Protein AF-A0A401NIG3-F1 (afdb_monomer_lite)

Organism: Scyliorhinus torazame (NCBI:txid75743)

pLDDT: mean 73.4, std 13.68, range [26.78, 95.12]

Radius of gyration: 19.67 Å; chains: 1; bounding box: 42×31×62 Å

Secondary structure (DSSP, 8-state):
----THHHHTTTT---HHIIIIIHHHHHHHHHHH--S-------TTS-HHHHTHHHHHHHHHHTSTTTTTS-HHHHHHTT-------PPPTTSPPPHHHHHHHHHHHHHHHHHGGGTTT-EEEEEEE-SSSSEEEEEETTEEEEEESS--TTS----SS----TT-----

Structure (mmCIF, N/CA/C/O backbone):
data_AF-A0A401NIG3-F1
#
_entry.id   AF-A0A401NIG3-F1
#
loop_
_atom_site.group_PDB
_atom_site.id
_atom_site.type_symbol
_atom_site.label_atom_id
_atom_site.label_alt_id
_atom_site.label_comp_id
_atom_site.label_asym_id
_atom_site.label_entity_id
_atom_site.label_seq_id
_atom_site.pdbx_PDB_ins_code
_atom_site.Cartn_x
_atom_site.Cartn_y
_atom_site.Cartn_z
_atom_site.occupancy
_atom_site.B_iso_or_equiv
_atom_site.auth_seq_id
_atom_site.auth_comp_id
_atom_site.auth_asym_id
_atom_site.auth_atom_id
_atom_site.pdbx_PDB_model_num
ATOM 1 N N . MET A 1 1 ? 8.446 5.564 24.504 1.00 32.47 1 MET A N 1
ATOM 2 C CA . MET A 1 1 ? 7.522 6.385 25.314 1.00 32.47 1 MET A CA 1
ATOM 3 C C . MET A 1 1 ? 7.067 5.531 26.488 1.00 32.47 1 MET A C 1
ATOM 5 O O . MET A 1 1 ? 6.556 4.451 26.242 1.00 32.47 1 MET A O 1
ATOM 9 N N . ILE A 1 2 ? 7.350 5.931 27.732 1.00 26.78 2 ILE A N 1
ATOM 10 C CA . ILE A 1 2 ? 6.929 5.188 28.933 1.00 26.78 2 ILE A CA 1
ATOM 11 C C . ILE A 1 2 ? 5.776 5.978 29.549 1.00 26.78 2 ILE A C 1
ATOM 13 O O . ILE A 1 2 ? 6.002 7.018 30.163 1.00 26.78 2 ILE A O 1
ATOM 17 N N . ILE A 1 3 ? 4.546 5.520 29.321 1.00 42.50 3 ILE A N 1
ATOM 18 C CA . ILE A 1 3 ? 3.340 6.093 29.929 1.00 42.50 3 ILE A CA 1
ATOM 19 C C . ILE A 1 3 ? 3.065 5.317 31.227 1.00 42.50 3 ILE A C 1
ATOM 21 O O . ILE A 1 3 ? 3.075 4.085 31.195 1.00 42.50 3 ILE A O 1
ATOM 25 N N . PRO A 1 4 ? 2.824 5.978 32.375 1.00 37.38 4 PRO A N 1
ATOM 26 C CA . PRO A 1 4 ? 2.465 5.284 33.608 1.00 37.38 4 PRO A CA 1
ATOM 27 C C . PRO A 1 4 ? 1.121 4.557 33.439 1.00 37.38 4 PRO A C 1
ATOM 29 O O . PRO A 1 4 ? 0.097 5.201 33.210 1.00 37.38 4 PRO A O 1
ATOM 32 N N . LEU A 1 5 ? 1.109 3.227 33.598 1.00 46.59 5 LEU A N 1
ATOM 33 C CA . LEU A 1 5 ? -0.101 2.387 33.497 1.00 46.59 5 LEU A CA 1
ATOM 34 C C . LEU A 1 5 ? -1.235 2.801 34.464 1.00 46.59 5 LEU A C 1
ATOM 36 O O . LEU A 1 5 ? -2.392 2.441 34.277 1.00 46.59 5 LEU A O 1
ATOM 40 N N . THR A 1 6 ? -0.935 3.573 35.507 1.00 48.28 6 THR A N 1
ATOM 41 C CA . THR A 1 6 ? -1.832 3.809 36.648 1.00 48.28 6 THR A CA 1
ATOM 42 C C . THR A 1 6 ? -2.964 4.815 36.402 1.00 48.28 6 THR A C 1
ATOM 44 O O . THR A 1 6 ? -3.983 4.770 37.096 1.00 48.28 6 THR A O 1
ATOM 47 N N . ILE A 1 7 ? -2.837 5.717 35.425 1.00 53.12 7 ILE A N 1
ATOM 48 C CA . ILE A 1 7 ? -3.793 6.832 35.240 1.00 53.12 7 ILE A CA 1
ATOM 49 C C . ILE A 1 7 ? -5.111 6.372 34.582 1.00 53.12 7 ILE A C 1
ATOM 51 O O . ILE A 1 7 ? -6.156 7.004 34.741 1.00 53.12 7 ILE A O 1
ATOM 55 N N . TRP A 1 8 ? -5.086 5.240 33.886 1.00 52.16 8 TRP A N 1
ATOM 56 C CA . TRP A 1 8 ? -6.181 4.786 33.026 1.00 52.16 8 TRP A CA 1
ATOM 57 C C . TRP A 1 8 ? -6.963 3.621 33.613 1.00 52.16 8 TRP A C 1
ATOM 59 O O . TRP A 1 8 ? -8.195 3.640 33.612 1.00 52.16 8 TRP A O 1
ATOM 69 N N . LEU A 1 9 ? -6.239 2.661 34.201 1.00 53.03 9 LEU A N 1
ATOM 70 C CA . LEU A 1 9 ? -6.809 1.511 34.905 1.00 53.03 9 LEU A CA 1
ATOM 71 C C . LEU A 1 9 ? -7.714 1.949 36.067 1.00 53.03 9 LEU A C 1
ATOM 73 O O . LEU A 1 9 ? -8.744 1.334 36.319 1.00 53.03 9 LEU A O 1
ATOM 77 N N . SER A 1 10 ? -7.387 3.065 36.727 1.00 53.69 10 SER A N 1
ATOM 78 C CA . SER A 1 10 ? -8.187 3.618 37.831 1.00 53.69 10 SER A CA 1
ATOM 79 C C . SER A 1 10 ? -9.541 4.195 37.397 1.00 53.69 10 SER A C 1
ATOM 81 O O . SER A 1 10 ? -10.456 4.289 38.212 1.00 53.69 10 SER A O 1
ATOM 83 N N . ASN A 1 11 ? -9.698 4.554 36.119 1.00 62.19 11 ASN A N 1
ATOM 84 C CA . ASN A 1 11 ? -10.923 5.145 35.578 1.00 62.19 11 ASN A CA 1
ATOM 85 C C . ASN A 1 11 ? -11.817 4.144 34.830 1.00 62.19 11 ASN A C 1
ATOM 87 O O . ASN A 1 11 ? -12.887 4.542 34.362 1.00 62.19 11 ASN A O 1
ATOM 91 N N . HIS A 1 12 ? -11.411 2.873 34.704 1.00 62.19 12 HIS A N 1
ATOM 92 C CA . HIS A 1 12 ? -12.155 1.817 33.997 1.00 62.19 12 HIS A CA 1
ATOM 93 C C . HIS A 1 12 ? -12.686 2.253 32.618 1.00 62.19 12 HIS A C 1
ATOM 95 O O . HIS A 1 12 ? -13.828 1.958 32.268 1.00 62.19 12 HIS A O 1
ATOM 101 N N . PHE A 1 13 ? -11.904 3.043 31.875 1.00 64.38 13 PHE A N 1
ATOM 102 C CA . PHE A 1 13 ? -12.269 3.552 30.544 1.00 64.38 13 PHE A CA 1
ATOM 103 C C . PHE A 1 13 ? -13.572 4.379 30.487 1.00 64.38 13 PHE A C 1
ATOM 105 O O . PHE A 1 13 ? -14.180 4.539 29.432 1.00 64.38 13 PHE A O 1
ATOM 112 N N . LYS A 1 14 ? -14.005 4.965 31.613 1.00 65.75 14 LYS A N 1
ATOM 113 C CA . LYS A 1 14 ? -15.251 5.753 31.694 1.00 65.75 14 LYS A CA 1
ATOM 114 C C . LYS A 1 14 ? -15.124 7.185 31.173 1.00 65.75 14 LYS A C 1
ATOM 116 O O . LYS A 1 14 ? -16.138 7.838 30.944 1.00 65.75 14 LYS A O 1
ATOM 121 N N . THR A 1 15 ? -13.902 7.697 31.009 1.00 72.44 15 THR A N 1
ATOM 122 C CA . THR A 1 15 ? -13.653 9.055 30.501 1.00 72.44 15 THR A CA 1
ATOM 123 C C . THR A 1 15 ? -12.564 9.058 29.433 1.00 72.44 15 THR A C 1
ATOM 125 O O . THR A 1 15 ? -11.533 8.405 29.585 1.00 72.44 15 THR A O 1
ATOM 128 N N . GLN A 1 16 ? -12.772 9.831 28.366 1.00 71.12 16 GLN A N 1
ATOM 129 C CA . GLN A 1 16 ? -11.816 9.986 27.260 1.00 71.12 16 GLN A CA 1
ATOM 130 C C . GLN A 1 16 ? -10.827 11.140 27.470 1.00 71.12 16 GLN A C 1
ATOM 132 O O . GLN A 1 16 ? -10.070 11.472 26.563 1.00 71.12 16 GLN A O 1
ATOM 137 N N . LYS A 1 17 ? -10.816 11.765 28.657 1.00 74.50 17 LYS A N 1
ATOM 138 C CA . LYS A 1 17 ? -10.034 12.980 28.924 1.00 74.50 17 LYS A CA 1
ATOM 139 C C . LYS A 1 17 ? -8.566 12.812 28.546 1.00 74.50 17 LYS A C 1
ATOM 141 O O . LYS A 1 17 ? -8.016 13.647 27.847 1.00 74.50 17 LYS A O 1
ATOM 146 N N . PHE A 1 18 ? -7.949 11.707 28.948 1.00 69.06 18 PHE A N 1
ATOM 147 C CA . PHE A 1 18 ? -6.558 11.463 28.595 1.00 69.06 18 PHE A CA 1
ATOM 148 C C . PHE A 1 18 ? -6.407 11.180 27.094 1.00 69.06 18 PHE A C 1
ATOM 150 O O . PHE A 1 18 ? -5.520 11.763 26.476 1.00 69.06 18 PHE A O 1
ATOM 157 N N . VAL A 1 19 ? -7.272 10.364 26.479 1.00 70.00 19 VAL A N 1
ATOM 158 C CA . VAL A 1 19 ? -7.212 10.096 25.027 1.00 70.00 19 VAL A CA 1
ATOM 159 C C . VAL A 1 19 ? -7.189 11.404 24.230 1.00 70.00 19 VAL A C 1
ATOM 161 O O . VAL A 1 19 ? -6.339 11.582 23.361 1.00 70.00 19 VAL A O 1
ATOM 164 N N . VAL A 1 20 ? -8.068 12.345 24.583 1.00 76.81 20 VAL A N 1
ATOM 165 C CA . VAL A 1 20 ? -8.200 13.646 23.915 1.00 76.81 20 VAL A CA 1
ATOM 166 C C . VAL A 1 20 ? -7.065 14.609 24.272 1.00 76.81 20 VAL A C 1
ATOM 168 O O . VAL A 1 20 ? -6.564 15.305 23.396 1.00 76.81 20 VAL A O 1
ATOM 171 N N . GLU A 1 21 ? -6.647 14.676 25.536 1.00 77.19 21 GLU A N 1
ATOM 172 C CA . GLU A 1 21 ? -5.690 15.693 26.002 1.00 77.19 21 GLU A CA 1
ATOM 173 C C . GLU A 1 21 ? -4.218 15.274 25.879 1.00 77.19 21 GLU A C 1
ATOM 175 O O . GLU A 1 21 ? -3.332 16.123 25.991 1.00 77.19 21 GLU A O 1
ATOM 180 N N . LYS A 1 22 ? -3.935 13.981 25.694 1.00 73.88 22 LYS A N 1
ATOM 181 C CA . LYS A 1 22 ? -2.572 13.431 25.700 1.00 73.88 22 LYS A CA 1
ATOM 182 C C . LYS A 1 22 ? -2.317 12.508 24.520 1.00 73.88 22 LYS A C 1
ATOM 184 O O . LYS A 1 22 ? -1.534 12.860 23.647 1.00 73.88 22 LYS A O 1
ATOM 189 N N . THR A 1 23 ? -3.006 11.369 24.457 1.00 70.44 23 THR A N 1
ATOM 190 C CA . THR A 1 23 ? -2.675 10.295 23.508 1.00 70.44 23 THR A CA 1
ATOM 191 C C . THR A 1 23 ? -2.810 10.740 22.062 1.00 70.44 23 THR A C 1
ATOM 193 O O . THR A 1 23 ? -1.855 10.617 21.303 1.00 70.44 23 THR A O 1
ATOM 196 N N . LEU A 1 24 ? -3.963 11.298 21.680 1.00 74.44 24 LEU A N 1
ATOM 197 C CA . LEU A 1 24 ? -4.190 11.762 20.315 1.00 74.44 24 LEU A CA 1
ATOM 198 C C . LEU A 1 24 ? -3.232 12.900 19.933 1.00 74.44 24 LEU A C 1
ATOM 200 O O . LEU A 1 24 ? -2.539 12.736 18.932 1.00 74.44 24 LEU A O 1
ATOM 204 N N . PRO A 1 25 ? -3.114 14.013 20.691 1.00 79.19 25 PRO A N 1
ATOM 205 C CA . PRO A 1 25 ? -2.155 15.070 20.368 1.00 79.19 25 PRO A CA 1
ATOM 206 C C . PRO A 1 25 ? -0.717 14.570 20.197 1.00 79.19 25 PRO A C 1
ATOM 208 O O . PRO A 1 25 ? -0.033 14.990 19.267 1.00 79.19 25 PRO A O 1
ATOM 211 N N . GLU A 1 26 ? -0.268 13.652 21.056 1.00 70.75 26 GLU A N 1
ATOM 212 C CA . GLU A 1 26 ? 1.067 13.055 20.967 1.00 70.75 26 GLU A CA 1
ATOM 213 C C . GLU A 1 26 ? 1.211 12.161 19.731 1.00 70.75 26 GLU A C 1
ATOM 215 O O . GLU A 1 26 ? 2.231 12.231 19.054 1.00 70.75 26 GLU A O 1
ATOM 220 N N . LEU A 1 27 ? 0.187 11.377 19.381 1.00 66.50 27 LEU A N 1
ATOM 221 C CA . LEU A 1 27 ? 0.140 10.587 18.146 1.00 66.50 27 LEU A CA 1
ATOM 222 C C . LEU A 1 27 ? 0.195 11.482 16.898 1.00 66.50 27 LEU A C 1
ATOM 224 O O . LEU A 1 27 ? 0.990 11.218 15.996 1.00 66.50 27 LEU A O 1
ATOM 228 N N . TYR A 1 28 ? -0.586 12.565 16.854 1.00 73.94 28 TYR A N 1
ATOM 229 C CA . TYR A 1 28 ? -0.544 13.544 15.763 1.00 73.94 28 TYR A CA 1
ATOM 230 C C . TYR A 1 28 ? 0.831 14.226 15.660 1.00 73.94 28 TYR A C 1
ATOM 232 O O . TYR A 1 28 ? 1.367 14.337 14.553 1.00 73.94 28 TYR A O 1
ATOM 240 N N . ASP A 1 29 ? 1.437 14.648 16.779 1.00 72.88 29 ASP A N 1
ATOM 241 C CA . ASP A 1 29 ? 2.789 15.239 16.793 1.00 72.88 29 ASP A CA 1
ATOM 242 C C . ASP A 1 29 ? 3.841 14.217 16.351 1.00 72.88 29 ASP A C 1
ATOM 244 O O . ASP A 1 29 ? 4.719 14.544 15.554 1.00 72.88 29 ASP A O 1
ATOM 248 N N . LEU A 1 30 ? 3.724 12.960 16.787 1.00 64.44 30 LEU A N 1
ATOM 249 C CA . LEU A 1 30 ? 4.661 11.896 16.438 1.00 64.44 30 LEU A CA 1
ATOM 250 C C . LEU A 1 30 ? 4.622 11.597 14.938 1.00 64.44 30 LEU A C 1
ATOM 252 O O . LEU A 1 30 ? 5.672 11.560 14.293 1.00 64.44 30 LEU A O 1
ATOM 256 N N . VAL A 1 31 ? 3.422 11.473 14.365 1.00 67.69 31 VAL A N 1
ATOM 257 C CA . VAL A 1 31 ? 3.237 11.310 12.917 1.00 67.69 31 VAL A CA 1
ATOM 258 C C . VAL A 1 31 ? 3.802 12.498 12.150 1.00 67.69 31 VAL A C 1
ATOM 260 O O . VAL A 1 31 ? 4.535 12.324 11.178 1.00 67.69 31 VAL A O 1
ATOM 263 N N . THR A 1 32 ? 3.490 13.712 12.598 1.00 68.75 32 THR A N 1
ATOM 264 C CA . THR A 1 32 ? 3.868 14.938 11.888 1.00 68.75 32 THR A CA 1
ATOM 265 C C . THR A 1 32 ? 5.375 15.181 11.934 1.00 68.75 32 THR A C 1
ATOM 267 O O . THR A 1 32 ? 5.976 15.551 10.924 1.00 68.75 32 THR A O 1
ATOM 270 N N . ARG A 1 33 ? 6.001 14.968 13.096 1.00 64.75 33 ARG A N 1
ATOM 271 C CA . ARG A 1 33 ? 7.412 15.284 13.334 1.00 64.75 33 ARG A CA 1
ATOM 272 C C . ARG A 1 33 ? 8.349 14.173 12.884 1.00 64.75 33 ARG A C 1
ATOM 274 O O . ARG A 1 33 ? 9.375 14.471 12.279 1.00 64.75 33 ARG A O 1
ATOM 281 N N . TYR A 1 34 ? 8.020 12.921 13.191 1.00 52.06 34 TYR A N 1
ATOM 282 C CA . TYR A 1 34 ? 8.940 11.797 13.003 1.00 52.06 34 TYR A CA 1
ATOM 283 C C . TYR A 1 34 ? 8.612 10.927 11.797 1.00 52.06 34 TYR A C 1
ATOM 285 O O . TYR A 1 34 ? 9.467 10.145 11.402 1.00 52.06 34 TYR A O 1
ATOM 293 N N . LYS A 1 35 ? 7.425 11.088 11.196 1.00 62.03 35 LYS A N 1
ATOM 294 C CA . LYS A 1 35 ? 6.997 10.364 9.989 1.00 62.03 35 LYS A CA 1
ATOM 295 C C . LYS A 1 35 ? 7.280 8.852 10.076 1.00 62.03 35 LYS A C 1
ATOM 297 O O . LYS A 1 35 ? 8.013 8.327 9.242 1.00 62.03 35 LYS A O 1
ATOM 302 N N . PRO A 1 36 ? 6.768 8.172 11.116 1.00 53.44 36 PRO A N 1
ATOM 303 C CA . PRO A 1 36 ? 7.082 6.772 11.368 1.00 53.44 36 PRO A CA 1
ATOM 304 C C . PRO A 1 36 ? 6.469 5.860 10.297 1.00 53.44 36 PRO A C 1
ATOM 306 O O . PRO A 1 36 ? 5.361 6.111 9.827 1.00 53.44 36 PRO A O 1
ATOM 309 N N . ASP A 1 37 ? 7.152 4.759 9.987 1.00 48.66 37 ASP A N 1
ATOM 310 C CA . ASP A 1 37 ? 6.659 3.746 9.042 1.00 48.66 37 ASP A CA 1
ATOM 311 C C . ASP A 1 37 ? 5.594 2.819 9.657 1.00 48.66 37 ASP A C 1
ATOM 313 O O . ASP A 1 37 ? 4.749 2.271 8.953 1.00 48.66 37 ASP A O 1
ATOM 317 N N . ILE A 1 38 ? 5.625 2.634 10.982 1.00 56.25 38 ILE A N 1
ATOM 318 C CA . ILE A 1 38 ? 4.683 1.795 11.733 1.00 56.25 38 ILE A CA 1
ATOM 319 C C . ILE A 1 38 ? 4.126 2.604 12.896 1.00 56.25 38 ILE A C 1
ATOM 321 O O . ILE A 1 38 ? 4.882 3.203 13.666 1.00 56.25 38 ILE A O 1
ATOM 325 N N . ILE A 1 39 ? 2.803 2.578 13.058 1.00 62.66 39 ILE A N 1
ATOM 326 C CA . ILE A 1 39 ? 2.127 3.237 14.169 1.00 62.66 39 ILE A CA 1
ATOM 327 C C . ILE A 1 39 ? 1.008 2.369 14.730 1.00 62.66 39 ILE A C 1
ATOM 329 O O . ILE A 1 39 ? 0.201 1.813 13.991 1.00 62.66 39 ILE A O 1
ATOM 333 N N . TRP A 1 40 ? 0.984 2.250 16.053 1.00 56.56 40 TRP A N 1
ATOM 334 C CA . TRP A 1 40 ? -0.107 1.622 16.788 1.00 56.56 40 TRP A CA 1
ATOM 335 C C . TRP A 1 40 ? -1.065 2.719 17.240 1.00 56.56 40 TRP A C 1
ATOM 337 O O . TRP A 1 40 ? -0.687 3.612 17.996 1.00 56.56 40 TRP A O 1
ATOM 347 N N . SER A 1 41 ? -2.275 2.698 16.683 1.00 63.47 41 SER A N 1
ATOM 348 C CA . SER A 1 41 ? -3.316 3.708 16.912 1.00 63.47 41 SER A CA 1
ATOM 349 C C . SER A 1 41 ? -4.207 3.408 18.117 1.00 63.47 41 SER A C 1
ATOM 351 O O . SER A 1 41 ? -5.115 4.182 18.420 1.00 63.47 41 SER A O 1
ATOM 353 N N . ASP A 1 42 ? -4.020 2.253 18.738 1.00 59.31 42 ASP A N 1
ATOM 354 C CA . ASP A 1 42 ? -4.737 1.769 19.907 1.00 59.31 42 ASP A CA 1
ATOM 355 C C . ASP A 1 42 ? -3.834 1.758 21.146 1.00 59.31 42 ASP A C 1
ATOM 357 O O . ASP A 1 42 ? -2.611 1.904 21.078 1.00 59.31 42 ASP A O 1
ATOM 361 N N . GLY A 1 43 ? -4.480 1.682 22.306 1.00 62.94 43 GLY A N 1
ATOM 362 C CA . GLY A 1 43 ? -3.815 1.587 23.596 1.00 62.94 43 GLY A CA 1
ATOM 363 C C . GLY A 1 43 ? -4.031 0.216 24.222 1.00 62.94 43 GLY A C 1
ATOM 364 O O . GLY A 1 43 ? -3.825 -0.816 23.595 1.00 62.94 43 GLY A O 1
ATOM 365 N N . ASP A 1 44 ? -4.429 0.212 25.487 1.00 64.50 44 ASP A N 1
ATOM 366 C CA . ASP A 1 44 ? -4.665 -1.011 26.252 1.00 64.50 44 ASP A CA 1
ATOM 367 C C . ASP A 1 44 ? -5.748 -1.906 25.618 1.00 64.50 44 ASP A C 1
ATOM 369 O O . ASP A 1 44 ? -6.786 -1.412 25.165 1.00 64.50 44 ASP A O 1
ATOM 373 N N . TRP A 1 45 ? -5.508 -3.221 25.632 1.00 58.38 45 TRP A N 1
ATOM 374 C CA . TRP A 1 45 ? -6.358 -4.261 25.039 1.00 58.38 45 TRP A CA 1
ATOM 375 C C . TRP A 1 45 ? -7.690 -4.439 25.783 1.00 58.38 45 TRP A C 1
ATOM 377 O O . TRP A 1 45 ? -8.637 -4.997 25.231 1.00 58.38 45 TRP A O 1
ATOM 387 N N . GLU A 1 46 ? -7.779 -3.948 27.023 1.00 62.75 46 GLU A N 1
ATOM 388 C CA . GLU A 1 46 ? -9.009 -3.942 27.823 1.00 62.75 46 GLU A CA 1
ATOM 389 C C . GLU A 1 46 ? -9.997 -2.826 27.418 1.00 62.75 46 GLU A C 1
ATOM 391 O O . GLU A 1 46 ? -11.137 -2.811 27.893 1.00 62.75 46 GLU A O 1
ATOM 396 N N . ALA A 1 47 ? -9.592 -1.895 26.541 1.00 62.44 47 ALA A N 1
ATOM 397 C CA . ALA A 1 47 ? -10.428 -0.795 26.062 1.00 62.44 47 ALA A CA 1
ATOM 398 C C . ALA A 1 47 ? -10.859 -0.973 24.593 1.00 62.44 47 ALA A C 1
ATOM 400 O O . ALA A 1 47 ? -10.025 -1.266 23.738 1.00 62.44 47 ALA A O 1
ATOM 401 N N . PRO A 1 48 ? -12.140 -0.715 24.262 1.00 63.62 48 PRO A N 1
ATOM 402 C CA . PRO A 1 48 ? -12.612 -0.748 22.879 1.00 63.62 48 PRO A CA 1
ATOM 403 C C . PRO A 1 48 ? -11.996 0.391 22.050 1.00 63.62 48 PRO A C 1
ATOM 405 O O . PRO A 1 48 ? -11.675 1.457 22.576 1.00 63.62 48 PRO A O 1
ATOM 408 N N . ASP A 1 49 ? -11.903 0.232 20.733 1.00 57.59 49 ASP A N 1
ATOM 409 C CA . ASP A 1 49 ? -11.380 1.244 19.797 1.00 57.59 49 ASP A CA 1
ATOM 410 C C . ASP A 1 49 ? -12.119 2.586 19.873 1.00 57.59 49 ASP A C 1
ATOM 412 O O . ASP A 1 49 ? -11.515 3.650 19.708 1.00 57.59 49 ASP A O 1
ATOM 416 N N . THR A 1 50 ? -13.414 2.555 20.202 1.00 65.62 50 THR A N 1
ATOM 417 C CA . THR A 1 50 ? -14.215 3.761 20.429 1.00 65.62 50 THR A CA 1
ATOM 418 C C . THR A 1 50 ? -13.669 4.598 21.577 1.00 65.62 50 THR A C 1
ATOM 420 O O . THR A 1 50 ? -13.754 5.821 21.528 1.00 65.62 50 THR A O 1
ATOM 423 N N . TYR A 1 51 ? -13.099 3.960 22.607 1.00 72.69 51 TYR A N 1
ATOM 424 C CA . TYR A 1 51 ? -12.479 4.663 23.727 1.00 72.69 51 TYR A CA 1
ATOM 425 C C . TYR A 1 51 ? -11.258 5.453 23.253 1.00 72.69 51 TYR A C 1
ATOM 427 O O . TYR A 1 51 ? -11.155 6.642 23.554 1.00 72.69 51 TYR A O 1
ATOM 435 N N . TRP A 1 52 ? -10.401 4.815 22.455 1.00 68.75 52 TRP A N 1
ATOM 436 C CA . TRP A 1 52 ? -9.162 5.379 21.914 1.00 68.75 52 TRP A CA 1
ATOM 437 C C . TRP A 1 52 ? -9.370 6.363 20.757 1.00 68.75 52 TRP A C 1
ATOM 439 O O . TRP A 1 52 ? -8.442 7.086 20.400 1.00 68.75 52 TRP A O 1
ATOM 449 N N . ASN A 1 53 ? -10.574 6.413 20.174 1.00 70.94 53 ASN A N 1
ATOM 450 C CA . ASN A 1 53 ? -10.861 7.148 18.939 1.00 70.94 53 ASN A CA 1
ATOM 451 C C . ASN A 1 53 ? -9.891 6.769 17.798 1.00 70.94 53 ASN A C 1
ATOM 453 O O . ASN A 1 53 ? -9.530 7.589 16.948 1.00 70.94 53 ASN A O 1
ATOM 457 N N . SER A 1 54 ? -9.462 5.503 17.783 1.00 66.50 54 SER A N 1
ATOM 458 C CA . SER A 1 54 ? -8.496 4.980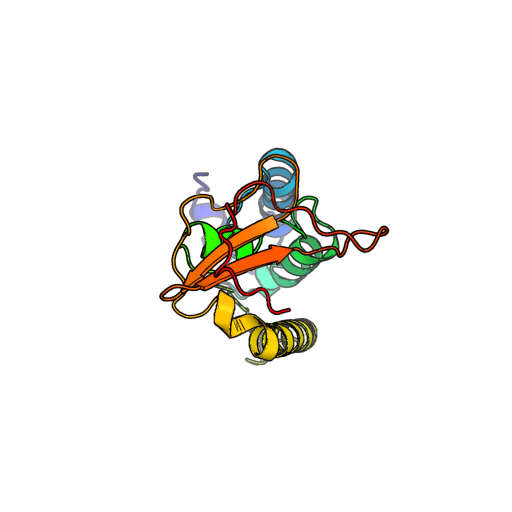 16.814 1.00 66.50 54 SER A CA 1
ATOM 459 C C . SER A 1 54 ? -9.023 5.093 15.387 1.00 66.50 54 SER A C 1
ATOM 461 O O . SER A 1 54 ? -8.261 5.334 14.461 1.00 66.50 54 SER A O 1
ATOM 463 N N . THR A 1 55 ? -10.339 4.994 15.205 1.00 65.88 55 THR A N 1
ATOM 464 C CA . THR A 1 55 ? -11.000 5.099 13.900 1.00 65.88 55 THR A CA 1
ATOM 465 C C . THR A 1 55 ? -10.845 6.488 13.281 1.00 65.88 55 THR A C 1
ATOM 467 O O . THR A 1 55 ? -10.473 6.601 12.113 1.00 65.88 55 THR A O 1
ATOM 470 N N . GLY A 1 56 ? -11.030 7.549 14.073 1.00 69.12 56 GLY A N 1
ATOM 471 C CA . GLY A 1 56 ? -10.807 8.930 13.647 1.00 69.12 56 GLY A CA 1
ATOM 472 C C . GLY A 1 56 ? -9.332 9.226 13.378 1.00 69.12 56 GLY A C 1
ATOM 473 O O . GLY A 1 56 ? -9.000 9.869 12.381 1.00 69.12 56 GLY A O 1
ATOM 474 N N . PHE A 1 57 ? -8.434 8.706 14.219 1.00 70.00 57 PHE A N 1
ATOM 475 C CA . PHE A 1 57 ? -6.996 8.854 14.011 1.00 70.00 57 PHE A CA 1
ATOM 476 C C . PHE A 1 57 ? -6.515 8.145 12.739 1.00 70.00 57 PHE A C 1
ATOM 478 O O . PHE A 1 57 ? -5.799 8.748 11.946 1.00 70.00 57 PHE A O 1
ATOM 485 N N . LEU A 1 58 ? -6.941 6.902 12.500 1.00 67.94 58 LEU A N 1
ATOM 486 C CA . LEU A 1 58 ? -6.601 6.145 11.293 1.00 67.94 58 LEU A CA 1
ATOM 487 C C . LEU A 1 58 ? -7.194 6.789 10.034 1.00 67.94 58 LEU A C 1
ATOM 489 O O . LEU A 1 58 ? -6.524 6.843 9.006 1.00 67.94 58 LEU A O 1
ATOM 493 N N . ALA A 1 59 ? -8.415 7.327 10.110 1.00 65.69 59 ALA A N 1
ATOM 494 C CA . ALA A 1 59 ? -9.004 8.076 9.005 1.00 65.69 59 ALA A CA 1
ATOM 495 C C . ALA A 1 59 ? -8.150 9.299 8.638 1.00 65.69 59 ALA A C 1
ATOM 497 O O . ALA A 1 59 ? -7.870 9.505 7.460 1.00 65.69 59 ALA A O 1
ATOM 498 N N . TRP A 1 60 ? -7.679 10.069 9.621 1.00 77.00 60 TRP A N 1
ATOM 499 C CA . TRP A 1 60 ? -6.729 11.153 9.364 1.00 77.00 60 TRP A CA 1
ATOM 500 C C . TRP A 1 60 ? -5.380 10.629 8.853 1.00 77.00 60 TRP A C 1
ATOM 502 O O . TRP A 1 60 ? -4.832 11.180 7.901 1.00 77.00 60 TRP A O 1
ATOM 512 N N . LEU A 1 61 ? -4.855 9.547 9.438 1.00 69.19 61 LEU A N 1
ATOM 513 C CA . LEU A 1 61 ? -3.564 8.961 9.072 1.00 69.19 61 LEU A CA 1
ATOM 514 C C . LEU A 1 61 ? -3.515 8.599 7.583 1.00 69.19 61 LEU A C 1
ATOM 516 O O . LEU A 1 61 ? -2.549 8.934 6.904 1.00 69.19 61 LEU A O 1
ATOM 520 N N . TYR A 1 62 ? -4.570 7.972 7.067 1.00 65.31 62 TYR A N 1
ATOM 521 C CA . TYR A 1 62 ? -4.623 7.510 5.681 1.00 65.31 62 TYR A CA 1
ATOM 522 C C . TYR A 1 62 ? -5.203 8.526 4.687 1.00 65.31 62 TYR A C 1
ATOM 524 O O . TYR A 1 62 ? -4.955 8.386 3.493 1.00 65.31 62 TYR A O 1
ATOM 532 N N . ASN A 1 63 ? -5.954 9.544 5.129 1.00 61.62 63 ASN A N 1
ATOM 533 C CA . ASN A 1 63 ? -6.527 10.543 4.214 1.00 61.62 63 ASN A CA 1
ATOM 534 C C . ASN A 1 63 ? -5.753 11.870 4.188 1.00 61.62 63 ASN A C 1
ATOM 536 O O . ASN A 1 63 ? -5.591 12.450 3.116 1.00 61.62 63 ASN A O 1
ATOM 540 N N . ASP A 1 64 ? -5.259 12.338 5.336 1.00 69.62 64 ASP A N 1
ATOM 541 C CA . ASP A 1 64 ? -4.807 13.726 5.514 1.00 69.62 64 ASP A CA 1
ATOM 542 C C . ASP A 1 64 ? -3.371 13.852 6.037 1.00 69.62 64 ASP A C 1
ATOM 544 O O . ASP A 1 64 ? -2.759 14.916 5.922 1.00 69.62 64 ASP A O 1
ATOM 548 N N . SER A 1 65 ? -2.816 12.797 6.636 1.00 68.06 65 SER A N 1
ATOM 549 C CA . SER A 1 65 ? -1.506 12.892 7.273 1.00 68.06 65 SER A CA 1
ATOM 550 C C . SER A 1 65 ? -0.381 13.118 6.253 1.00 68.06 65 SER A C 1
ATOM 552 O O . SER A 1 65 ? -0.465 12.669 5.107 1.00 68.06 65 SER A O 1
ATOM 554 N N . PRO A 1 66 ? 0.734 13.753 6.659 1.00 61.16 66 PRO A N 1
ATOM 555 C CA . PRO A 1 66 ? 1.897 13.942 5.788 1.00 61.16 66 PRO A CA 1
ATOM 556 C C . PRO A 1 66 ? 2.572 12.623 5.384 1.00 61.16 66 PRO A C 1
ATOM 558 O O . PRO A 1 66 ? 3.463 12.633 4.537 1.00 61.16 66 PRO A O 1
ATOM 561 N N . VAL A 1 67 ? 2.163 11.512 5.999 1.00 53.94 67 VAL A N 1
ATOM 562 C CA . VAL A 1 67 ? 2.625 10.156 5.714 1.00 53.94 67 VAL A CA 1
ATOM 563 C C . VAL A 1 67 ? 1.523 9.276 5.129 1.00 53.94 67 VAL A C 1
ATOM 565 O O . VAL A 1 67 ? 1.707 8.074 5.010 1.00 53.94 67 VAL A O 1
ATOM 568 N N . LYS A 1 68 ? 0.382 9.838 4.719 1.00 60.97 68 LYS A N 1
ATOM 569 C CA . LYS A 1 68 ? -0.716 9.078 4.099 1.00 60.97 68 LYS A CA 1
ATOM 570 C C . LYS A 1 68 ? -0.272 8.279 2.869 1.00 60.97 68 LYS A C 1
ATOM 572 O O . LYS A 1 68 ? -0.817 7.224 2.580 1.00 60.97 68 LYS A O 1
ATOM 577 N N . ASP A 1 69 ? 0.752 8.792 2.186 1.00 54.56 69 ASP A N 1
ATOM 578 C CA . ASP A 1 69 ? 1.367 8.191 1.006 1.00 54.56 69 ASP A CA 1
ATOM 579 C C . ASP A 1 69 ? 2.668 7.427 1.349 1.00 54.56 69 ASP A C 1
ATOM 581 O O . ASP A 1 69 ? 3.387 7.051 0.424 1.00 54.56 69 ASP A O 1
ATOM 585 N N . THR A 1 70 ? 3.024 7.266 2.639 1.00 51.31 70 THR A N 1
ATOM 586 C CA . THR A 1 70 ? 4.268 6.623 3.139 1.00 51.31 70 THR A CA 1
ATOM 587 C C . THR A 1 70 ? 4.095 5.667 4.331 1.00 51.31 70 THR A C 1
ATOM 589 O O . THR A 1 70 ? 4.994 4.874 4.578 1.00 51.31 70 THR A O 1
ATOM 592 N N . VAL A 1 71 ? 2.965 5.652 5.055 1.00 52.44 71 VAL A N 1
ATOM 593 C CA . VAL A 1 71 ? 2.584 4.548 5.969 1.00 52.44 71 VAL A CA 1
ATOM 594 C C . VAL A 1 71 ? 2.117 3.402 5.083 1.00 52.44 71 VAL A C 1
ATOM 596 O O . VAL A 1 71 ? 0.934 3.106 4.926 1.00 52.44 71 VAL A O 1
ATOM 599 N N . ASN A 1 72 ? 3.077 2.860 4.350 1.00 67.88 72 ASN A N 1
ATOM 600 C CA . ASN A 1 72 ? 2.824 2.115 3.146 1.00 67.88 72 ASN A CA 1
ATOM 601 C C . ASN A 1 72 ? 3.071 0.652 3.420 1.00 67.88 72 ASN A C 1
ATOM 603 O O . ASN A 1 72 ? 4.185 0.235 3.740 1.00 67.88 72 ASN A O 1
ATOM 607 N N . LEU A 1 73 ? 2.056 -0.140 3.100 1.00 73.50 73 LEU A N 1
ATOM 608 C CA . LEU A 1 73 ? 2.233 -1.523 2.689 1.00 73.50 73 LEU A CA 1
ATOM 609 C C . LEU A 1 73 ? 3.499 -1.699 1.829 1.00 73.50 73 LEU A C 1
ATOM 611 O O . LEU A 1 73 ? 4.241 -2.649 2.034 1.00 73.50 73 LEU A O 1
ATOM 615 N N . MET A 1 74 ? 3.783 -0.757 0.921 1.00 79.75 74 MET A N 1
ATOM 616 C CA . MET A 1 74 ? 4.975 -0.800 0.076 1.00 79.75 74 MET A CA 1
ATOM 617 C C . MET A 1 74 ? 6.293 -0.526 0.791 1.00 79.75 74 MET A C 1
ATOM 619 O O . MET A 1 74 ? 7.264 -1.202 0.463 1.00 79.75 74 MET A O 1
ATOM 623 N N . ASP A 1 75 ? 6.360 0.387 1.761 1.00 79.25 75 ASP A N 1
ATOM 624 C CA . ASP A 1 75 ? 7.571 0.532 2.572 1.00 79.25 75 ASP A CA 1
ATOM 625 C C . ASP A 1 75 ? 7.770 -0.769 3.379 1.00 79.25 75 ASP A C 1
ATOM 627 O O . ASP A 1 75 ? 8.799 -1.428 3.235 1.00 79.25 75 ASP A O 1
ATOM 631 N N . ALA A 1 76 ? 6.744 -1.261 4.084 1.00 80.31 76 ALA A N 1
ATOM 632 C CA . ALA A 1 76 ? 6.839 -2.515 4.839 1.00 80.31 76 ALA A CA 1
ATOM 633 C C . ALA A 1 76 ? 7.299 -3.704 3.971 1.00 80.31 76 ALA A C 1
ATOM 635 O O . ALA A 1 76 ? 8.313 -4.333 4.270 1.00 80.31 76 ALA A O 1
ATOM 636 N N . VAL A 1 77 ? 6.606 -3.984 2.866 1.00 85.06 77 VAL A N 1
ATOM 637 C CA . VAL A 1 77 ? 6.871 -5.150 2.008 1.00 85.06 77 VAL A CA 1
ATOM 638 C C . VAL A 1 77 ? 8.219 -5.034 1.296 1.00 85.06 77 VAL A C 1
ATOM 640 O O . VAL A 1 77 ? 8.950 -6.022 1.211 1.00 85.06 77 VAL A O 1
ATOM 643 N N . SER A 1 78 ? 8.604 -3.840 0.833 1.00 86.69 78 SER A N 1
ATOM 644 C CA . SER A 1 78 ? 9.883 -3.657 0.125 1.00 86.69 78 SER A CA 1
ATOM 645 C C . SER A 1 78 ? 11.082 -3.838 1.046 1.00 86.69 78 SER A C 1
ATOM 647 O O . SER A 1 78 ? 12.114 -4.338 0.604 1.00 86.69 78 SER A O 1
ATOM 649 N N . PHE A 1 79 ? 10.940 -3.513 2.334 1.00 86.69 79 PHE A N 1
ATOM 650 C CA . PHE A 1 79 ? 11.944 -3.791 3.365 1.00 86.69 79 PHE A CA 1
ATOM 651 C C . PHE A 1 79 ? 11.778 -5.172 4.030 1.00 86.69 79 PHE A C 1
ATOM 653 O O . PHE A 1 79 ? 12.569 -5.533 4.900 1.00 86.69 79 PHE A O 1
ATOM 660 N N . GLY A 1 80 ? 10.813 -5.987 3.587 1.00 83.69 80 GLY A N 1
ATOM 661 C CA . GLY A 1 80 ? 10.644 -7.382 4.014 1.00 83.69 80 GLY A CA 1
ATOM 662 C C . GLY A 1 80 ? 9.867 -7.546 5.317 1.00 83.69 80 GLY A C 1
ATOM 663 O O . GLY A 1 80 ? 9.885 -8.619 5.917 1.00 83.69 80 GLY A O 1
ATOM 664 N N . GLY A 1 81 ? 9.209 -6.481 5.760 1.00 80.12 81 GLY A N 1
ATOM 665 C CA . GLY A 1 81 ? 8.242 -6.490 6.840 1.00 80.12 81 GLY A CA 1
ATOM 666 C C . GLY A 1 81 ? 6.836 -6.850 6.363 1.00 80.12 81 GLY A C 1
ATOM 667 O O . GLY A 1 81 ? 6.549 -6.965 5.172 1.00 80.12 81 GLY A O 1
ATOM 668 N N . ASN A 1 82 ? 5.942 -6.985 7.338 1.00 73.19 82 ASN A N 1
ATOM 669 C CA . ASN A 1 82 ? 4.520 -7.208 7.116 1.00 73.19 82 ASN A CA 1
ATOM 670 C C . ASN A 1 82 ? 3.732 -5.996 7.610 1.00 73.19 82 ASN A C 1
ATOM 672 O O . ASN A 1 82 ? 4.064 -5.419 8.645 1.00 73.19 82 ASN A O 1
ATOM 676 N N . LEU A 1 83 ? 2.653 -5.659 6.907 1.00 71.31 83 LEU A N 1
ATOM 677 C CA . LEU A 1 83 ? 1.655 -4.726 7.413 1.00 71.31 83 LEU A CA 1
ATOM 678 C C . LEU A 1 83 ? 0.621 -5.509 8.226 1.00 71.31 83 LEU A C 1
ATOM 680 O O . LEU A 1 83 ? -0.103 -6.337 7.674 1.00 71.31 83 LEU A O 1
ATOM 684 N N . LEU A 1 84 ? 0.554 -5.246 9.530 1.00 68.25 84 LEU A N 1
ATOM 685 C CA . LEU A 1 84 ? -0.518 -5.739 10.390 1.00 68.25 84 LEU A CA 1
ATOM 686 C C . LEU A 1 84 ? -1.508 -4.599 10.625 1.00 68.25 84 LEU A C 1
ATOM 688 O O . LEU A 1 84 ? -1.187 -3.632 11.311 1.00 68.25 84 LEU A O 1
ATOM 692 N N . LEU A 1 85 ? -2.697 -4.713 10.038 1.00 67.56 85 LEU A N 1
ATOM 693 C CA . LEU A 1 85 ? -3.763 -3.736 10.218 1.00 67.56 85 LEU A CA 1
ATOM 694 C C . LEU A 1 85 ? -4.678 -4.192 11.358 1.00 67.56 85 LEU A C 1
ATOM 696 O O . LEU A 1 85 ? -5.326 -5.232 11.242 1.00 67.56 85 LEU A O 1
ATOM 700 N N . ASN A 1 86 ? -4.734 -3.418 12.442 1.00 64.69 86 ASN A N 1
ATOM 701 C CA . ASN A 1 86 ? -5.715 -3.643 13.499 1.00 64.69 86 ASN A CA 1
ATOM 702 C C . ASN A 1 86 ? -7.054 -2.977 13.149 1.00 64.69 86 ASN A C 1
ATOM 704 O O . ASN A 1 86 ? -7.081 -1.875 12.596 1.00 64.69 86 ASN A O 1
ATOM 708 N N . ILE A 1 87 ? -8.161 -3.640 13.488 1.00 64.12 87 ILE A N 1
ATOM 709 C CA . ILE A 1 87 ? -9.518 -3.118 13.313 1.00 64.12 87 ILE A CA 1
ATOM 710 C C . ILE A 1 87 ? -10.293 -3.354 14.598 1.00 64.12 87 ILE A C 1
ATOM 712 O O . ILE A 1 87 ? -10.494 -4.493 15.015 1.00 64.12 87 ILE A O 1
ATOM 716 N N . GLY A 1 88 ? -10.766 -2.262 15.184 1.00 63.72 88 GLY A N 1
ATOM 717 C CA . GLY A 1 88 ? -11.690 -2.309 16.302 1.00 63.72 88 GLY A CA 1
ATOM 718 C C . GLY A 1 88 ? -13.127 -2.530 15.831 1.00 63.72 88 GLY A C 1
ATOM 719 O O . GLY A 1 88 ? -13.629 -1.719 15.045 1.00 63.72 88 GLY A O 1
ATOM 720 N N . PRO A 1 89 ? -13.796 -3.616 16.250 1.00 61.84 89 PRO A N 1
ATOM 721 C CA . PRO A 1 89 ? -15.231 -3.747 16.057 1.00 61.84 89 PRO A CA 1
ATOM 722 C C . PRO A 1 89 ? -15.983 -2.776 16.978 1.00 61.84 89 PRO A C 1
ATOM 724 O O . PRO A 1 89 ? -15.557 -2.505 18.095 1.00 61.84 89 PRO A O 1
ATOM 727 N N . THR A 1 90 ? -17.158 -2.311 16.549 1.00 67.25 90 THR A N 1
ATOM 728 C CA . THR A 1 90 ? -18.073 -1.535 17.392 1.00 67.25 90 THR A CA 1
ATOM 729 C C . THR A 1 90 ? -18.443 -2.308 18.659 1.00 67.25 90 THR A C 1
ATOM 731 O O . THR A 1 90 ? -18.277 -3.526 18.740 1.00 67.25 90 THR A O 1
ATOM 734 N N . LYS A 1 91 ? -19.039 -1.627 19.645 1.00 63.53 91 LYS A N 1
ATOM 735 C CA . LYS A 1 91 ? -19.538 -2.276 20.873 1.00 63.53 91 LYS A CA 1
ATOM 736 C C . LYS A 1 91 ? -20.553 -3.403 20.603 1.00 63.53 91 LYS A C 1
ATOM 738 O O . LYS A 1 91 ? -20.726 -4.282 21.438 1.00 63.53 91 LYS A O 1
ATOM 743 N N . GLU A 1 92 ? -21.217 -3.382 19.450 1.00 77.56 92 GLU A N 1
ATOM 744 C CA . GLU A 1 92 ? -22.121 -4.429 18.961 1.00 77.56 92 GLU A CA 1
ATOM 745 C C . GLU A 1 92 ? -21.394 -5.604 18.279 1.00 77.56 92 GLU A C 1
ATOM 747 O O . GLU A 1 92 ? -22.044 -6.535 17.811 1.00 77.56 92 GLU A O 1
ATOM 752 N N . GLY A 1 93 ? -20.062 -5.575 18.195 1.00 72.50 93 GLY A N 1
ATOM 753 C CA . GLY A 1 93 ? -19.248 -6.603 17.546 1.00 72.50 93 GLY A CA 1
ATOM 754 C C . GLY A 1 93 ? -19.206 -6.507 16.019 1.00 72.50 93 GLY A C 1
ATOM 755 O O . GLY A 1 93 ? -18.821 -7.471 15.362 1.00 72.50 93 GLY A O 1
ATOM 756 N N . THR A 1 94 ? -19.606 -5.375 15.431 1.00 76.06 94 THR A N 1
ATOM 757 C CA . THR A 1 94 ? -19.624 -5.184 13.968 1.00 76.06 94 THR A CA 1
ATOM 758 C C . THR A 1 94 ? -18.432 -4.363 13.494 1.00 76.06 94 THR A C 1
ATOM 760 O O . THR A 1 94 ? -17.956 -3.501 14.218 1.00 76.06 94 THR A O 1
ATOM 763 N N . ILE A 1 95 ? -17.939 -4.578 12.274 1.00 69.94 95 ILE A N 1
ATOM 764 C CA . ILE A 1 95 ? -16.900 -3.704 11.709 1.00 69.94 95 ILE A CA 1
ATOM 765 C C . ILE A 1 95 ? -17.564 -2.389 11.268 1.00 69.94 95 ILE A C 1
ATOM 767 O O . ILE A 1 95 ? -18.535 -2.446 10.511 1.00 69.94 95 ILE A O 1
ATOM 771 N N . PRO A 1 96 ? -17.078 -1.205 11.681 1.00 71.56 96 PRO A N 1
ATOM 772 C CA . PRO A 1 96 ? -17.611 0.066 11.190 1.00 71.56 96 PRO A CA 1
ATOM 773 C C . PRO A 1 96 ? -17.593 0.154 9.654 1.00 71.56 96 PRO A C 1
ATOM 775 O O . PRO A 1 96 ? -16.598 -0.210 9.030 1.00 71.56 96 PRO A O 1
ATOM 778 N N . VAL A 1 97 ? -18.663 0.680 9.043 1.00 71.06 97 VAL A N 1
ATOM 779 C CA . VAL A 1 97 ? -18.838 0.739 7.571 1.00 71.06 97 VAL A CA 1
ATOM 780 C C . VAL A 1 97 ? -17.637 1.374 6.867 1.00 71.06 97 VAL A C 1
ATOM 782 O O . VAL A 1 97 ? -17.144 0.836 5.883 1.00 71.06 97 VAL A O 1
ATOM 785 N N . ILE A 1 98 ? -17.092 2.457 7.429 1.00 62.19 98 ILE A N 1
ATOM 786 C CA . ILE A 1 98 ? -15.917 3.126 6.863 1.00 62.19 98 ILE A CA 1
ATOM 787 C C . ILE A 1 98 ? 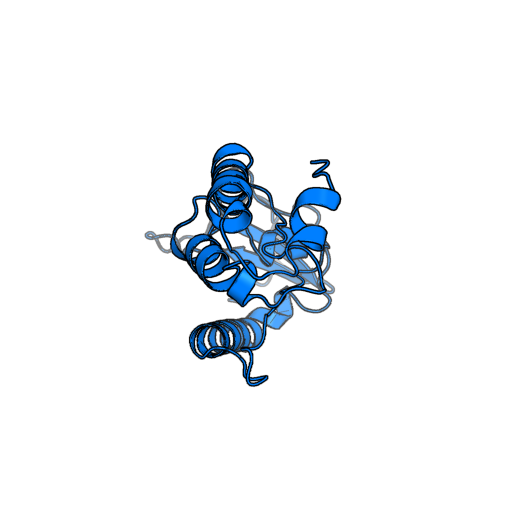-14.687 2.210 6.786 1.00 62.19 98 ILE A C 1
ATOM 789 O O . ILE A 1 98 ? -13.903 2.326 5.854 1.00 62.19 98 ILE A O 1
ATOM 793 N N . PHE A 1 99 ? -14.504 1.273 7.721 1.00 61.12 99 PHE A N 1
ATOM 794 C CA . PHE A 1 99 ? -13.419 0.297 7.616 1.00 61.12 99 PHE A CA 1
ATOM 795 C C . PHE A 1 99 ? -13.723 -0.787 6.596 1.00 61.12 99 PHE A C 1
ATOM 797 O O . PHE A 1 99 ? -12.803 -1.211 5.906 1.00 61.12 99 PHE A O 1
ATOM 804 N N . GLN A 1 100 ? -14.983 -1.208 6.469 1.00 69.44 100 GLN A N 1
ATOM 805 C CA . GLN A 1 100 ? -15.380 -2.175 5.444 1.00 69.44 100 GLN A CA 1
ATOM 806 C C . GLN A 1 100 ? -15.053 -1.637 4.049 1.00 69.44 100 GLN A C 1
ATOM 808 O O . GLN A 1 100 ? -14.316 -2.283 3.314 1.00 69.44 100 GLN A O 1
ATOM 813 N N . GLU A 1 101 ? -15.474 -0.407 3.737 1.00 65.38 101 GLU A N 1
ATOM 814 C CA . GLU A 1 101 ? -15.194 0.239 2.447 1.00 65.38 101 GLU A CA 1
ATOM 815 C C . GLU A 1 101 ? -13.687 0.309 2.144 1.00 65.38 101 GLU A C 1
ATOM 817 O O . GLU A 1 101 ? -13.248 0.054 1.022 1.00 65.38 101 GLU A O 1
ATOM 822 N N . ARG A 1 102 ? -12.861 0.623 3.152 1.00 63.19 102 ARG A N 1
ATOM 823 C CA . ARG A 1 102 ? -11.399 0.721 2.991 1.00 63.19 102 ARG A CA 1
ATOM 824 C C . ARG A 1 102 ? -10.735 -0.645 2.839 1.00 63.19 102 ARG A C 1
ATOM 826 O O . ARG A 1 102 ? -9.831 -0.785 2.017 1.00 63.19 102 ARG A O 1
ATOM 833 N N . LEU A 1 103 ? -11.179 -1.643 3.600 1.00 67.88 103 LEU A N 1
ATOM 834 C CA . LEU A 1 103 ? -10.714 -3.025 3.479 1.00 67.88 103 LEU A CA 1
ATOM 835 C C . LEU A 1 103 ? -11.070 -3.619 2.121 1.00 67.88 103 LEU A C 1
ATOM 837 O O . LEU A 1 103 ? -10.229 -4.272 1.511 1.00 67.88 103 LEU A O 1
ATOM 841 N N . GLU A 1 104 ? -12.282 -3.370 1.634 1.00 74.31 104 GLU A N 1
ATOM 842 C CA . GLU A 1 104 ? -12.723 -3.803 0.311 1.00 74.31 104 GLU A CA 1
ATOM 843 C C . GLU A 1 104 ? -11.903 -3.133 -0.791 1.00 74.31 104 GLU A C 1
ATOM 845 O O . GLU A 1 104 ? -11.402 -3.826 -1.676 1.00 74.31 104 GLU A O 1
ATOM 850 N N . ALA A 1 105 ? -11.684 -1.816 -0.713 1.00 64.62 105 ALA A N 1
ATOM 851 C CA . ALA A 1 105 ? -10.839 -1.097 -1.666 1.00 64.62 105 ALA A CA 1
ATOM 852 C C . ALA A 1 105 ? -9.398 -1.640 -1.684 1.00 64.62 105 ALA A C 1
ATOM 854 O O . ALA A 1 105 ? -8.826 -1.877 -2.750 1.00 64.62 105 ALA A O 1
ATOM 855 N N . MET A 1 106 ? -8.820 -1.903 -0.508 1.00 69.06 106 MET A N 1
ATOM 856 C CA . MET A 1 106 ? -7.506 -2.536 -0.392 1.00 69.06 106 MET A CA 1
ATOM 857 C C . MET A 1 106 ? -7.513 -3.962 -0.957 1.00 69.06 106 MET A C 1
ATOM 859 O O . MET A 1 106 ? -6.586 -4.335 -1.671 1.00 69.06 106 MET A O 1
ATOM 863 N N . GLY A 1 107 ? -8.559 -4.746 -0.693 1.00 69.69 107 GLY A N 1
ATOM 864 C CA . GLY A 1 107 ? -8.731 -6.094 -1.232 1.00 69.69 107 GLY A CA 1
ATOM 865 C C . GLY A 1 107 ? -8.811 -6.112 -2.760 1.00 69.69 107 GLY A C 1
ATOM 866 O O . GLY A 1 107 ? -8.138 -6.918 -3.397 1.00 69.69 107 GLY A O 1
ATOM 867 N N . GLN A 1 108 ? -9.558 -5.185 -3.363 1.00 74.12 108 GLN A N 1
ATOM 868 C CA . GLN A 1 108 ? -9.627 -5.019 -4.819 1.00 74.12 108 GLN A CA 1
ATOM 869 C C . GLN A 1 108 ? -8.261 -4.664 -5.412 1.00 74.12 108 GLN A C 1
ATOM 871 O O . GLN A 1 108 ? -7.847 -5.248 -6.414 1.00 74.12 108 GLN A O 1
ATOM 876 N N . TRP A 1 109 ? -7.531 -3.749 -4.774 1.00 78.00 109 TRP A N 1
ATOM 877 C CA . TRP A 1 109 ? -6.192 -3.376 -5.217 1.00 78.00 109 TRP A CA 1
ATOM 878 C C . TRP A 1 109 ? -5.194 -4.538 -5.086 1.00 78.00 109 TRP A C 1
ATOM 880 O O . TRP A 1 109 ? -4.422 -4.787 -6.013 1.00 78.00 109 TRP A O 1
ATOM 890 N N . LEU A 1 110 ? -5.244 -5.296 -3.986 1.00 76.69 110 LEU A N 1
ATOM 891 C CA . LEU A 1 110 ? -4.433 -6.498 -3.761 1.00 76.69 110 LEU A CA 1
ATOM 892 C C . LEU A 1 110 ? -4.793 -7.640 -4.715 1.00 76.69 110 LEU A C 1
ATOM 894 O O . LEU A 1 110 ? -3.923 -8.427 -5.065 1.00 76.69 110 LEU A O 1
ATOM 898 N N . ASN A 1 111 ? -6.039 -7.732 -5.175 1.00 81.81 111 ASN A N 1
ATOM 899 C CA . ASN A 1 111 ? -6.429 -8.732 -6.166 1.00 81.81 111 ASN A CA 1
ATOM 900 C C . ASN A 1 111 ? -5.714 -8.515 -7.512 1.00 81.81 111 ASN A C 1
ATOM 902 O O . ASN A 1 111 ? -5.392 -9.477 -8.200 1.00 81.81 111 ASN A O 1
ATOM 906 N N . VAL A 1 112 ? -5.434 -7.259 -7.867 1.00 81.12 112 VAL A N 1
ATOM 907 C CA . VAL A 1 112 ? -4.702 -6.902 -9.093 1.00 81.12 112 VAL A CA 1
ATOM 908 C C . VAL A 1 112 ? -3.187 -6.924 -8.867 1.00 81.12 112 VAL A C 1
ATOM 910 O O . VAL A 1 112 ? -2.450 -7.490 -9.665 1.00 81.12 112 VAL A O 1
ATOM 913 N N . ASN A 1 113 ? -2.712 -6.335 -7.766 1.00 82.50 113 ASN A N 1
ATOM 914 C CA . ASN A 1 113 ? -1.285 -6.075 -7.528 1.00 82.50 113 ASN A CA 1
ATOM 915 C C . ASN A 1 113 ? -0.615 -7.086 -6.583 1.00 82.50 113 ASN A C 1
ATOM 917 O O . ASN A 1 113 ? 0.584 -7.002 -6.312 1.00 82.50 113 ASN A O 1
ATOM 921 N N . GLY A 1 114 ? -1.370 -8.052 -6.062 1.00 82.38 114 GLY A N 1
ATOM 922 C CA . GLY A 1 114 ? -0.928 -8.969 -5.012 1.00 82.38 114 GLY A CA 1
ATOM 923 C C . GLY A 1 114 ? 0.237 -9.864 -5.415 1.00 82.38 114 GLY A C 1
ATOM 924 O O . GLY A 1 114 ? 0.972 -10.327 -4.545 1.00 82.38 114 GLY A O 1
ATOM 925 N N . GLU A 1 115 ? 0.467 -10.080 -6.712 1.00 89.81 115 GLU A N 1
ATOM 926 C CA . GLU A 1 115 ? 1.626 -10.833 -7.197 1.00 89.81 115 GLU A CA 1
ATOM 927 C C . GLU A 1 115 ? 2.954 -10.197 -6.757 1.00 89.81 115 GLU A C 1
ATOM 929 O O . GLU A 1 115 ? 3.858 -10.919 -6.325 1.00 89.81 115 GLU A O 1
ATOM 934 N N . ALA A 1 116 ? 3.028 -8.862 -6.791 1.00 87.56 116 ALA A N 1
ATOM 935 C CA . ALA A 1 116 ? 4.188 -8.073 -6.386 1.00 87.56 116 ALA A CA 1
ATOM 936 C C . ALA A 1 116 ? 4.372 -8.007 -4.858 1.00 87.56 116 ALA A C 1
ATOM 938 O O . ALA A 1 116 ? 5.373 -7.475 -4.382 1.00 87.56 116 ALA A O 1
ATOM 939 N N . ILE A 1 117 ? 3.419 -8.527 -4.079 1.00 86.75 117 ILE A N 1
ATOM 940 C CA . ILE A 1 117 ? 3.359 -8.357 -2.623 1.00 86.75 117 ILE A CA 1
ATOM 941 C C . ILE A 1 117 ? 3.469 -9.709 -1.931 1.00 86.75 117 ILE A C 1
ATOM 943 O O . ILE A 1 117 ? 4.422 -9.960 -1.191 1.00 86.75 117 ILE A O 1
ATOM 947 N N . TYR A 1 118 ? 2.529 -10.613 -2.202 1.00 86.19 118 TYR A N 1
ATOM 948 C CA . TYR A 1 118 ? 2.448 -11.908 -1.544 1.00 86.19 118 TYR A CA 1
ATOM 949 C C . TYR A 1 118 ? 3.635 -12.803 -1.905 1.00 86.19 118 TYR A C 1
ATOM 951 O O . TYR A 1 118 ? 3.885 -13.107 -3.079 1.00 86.19 118 TYR A O 1
ATOM 959 N N . ALA A 1 119 ? 4.333 -13.270 -0.865 1.00 90.94 119 ALA A N 1
ATOM 960 C CA . ALA A 1 119 ? 5.559 -14.068 -0.957 1.00 90.94 119 ALA A CA 1
ATOM 961 C C . ALA A 1 119 ? 6.683 -13.399 -1.774 1.00 90.94 119 ALA A C 1
ATOM 963 O O . ALA A 1 119 ? 7.597 -14.077 -2.255 1.00 90.94 119 ALA A O 1
ATOM 964 N N . SER A 1 120 ? 6.609 -12.077 -1.936 1.00 92.75 120 SER A N 1
ATOM 965 C CA . SER A 1 120 ? 7.704 -11.285 -2.473 1.00 92.75 120 SER A CA 1
ATOM 966 C C . SER A 1 120 ? 8.841 -11.186 -1.449 1.00 92.75 120 SER A C 1
ATOM 968 O O . SER A 1 120 ? 8.691 -11.518 -0.270 1.00 92.75 120 SER A O 1
ATOM 970 N N . LYS A 1 121 ? 10.017 -10.776 -1.915 1.00 93.12 121 LYS A N 1
ATOM 971 C CA . LYS A 1 121 ? 11.196 -10.515 -1.091 1.00 93.12 121 LYS A CA 1
ATOM 972 C C . LYS A 1 121 ? 11.745 -9.128 -1.404 1.00 93.12 121 LYS A C 1
ATOM 974 O O . LYS A 1 121 ? 11.651 -8.707 -2.566 1.00 93.12 121 LYS A O 1
ATOM 979 N N . PRO A 1 122 ? 12.397 -8.472 -0.429 1.00 94.06 122 PRO A N 1
ATOM 980 C CA . PRO A 1 122 ? 13.169 -7.265 -0.678 1.00 94.06 122 PRO A CA 1
ATOM 981 C C . PRO A 1 122 ? 14.103 -7.459 -1.859 1.00 94.06 122 PRO A C 1
ATOM 983 O O . PRO A 1 122 ? 14.871 -8.425 -1.910 1.00 94.06 122 PRO A O 1
ATOM 986 N N . TRP A 1 123 ? 14.029 -6.548 -2.820 1.00 94.94 123 TRP A N 1
ATOM 987 C CA . TRP A 1 123 ? 15.005 -6.518 -3.893 1.00 94.94 123 TRP A CA 1
ATOM 988 C C . TRP A 1 123 ? 16.270 -5.777 -3.445 1.00 94.94 123 TRP A C 1
ATOM 990 O O . TRP A 1 123 ? 16.293 -5.167 -2.381 1.00 94.94 123 TRP A O 1
ATOM 1000 N N . ARG A 1 124 ? 17.345 -5.825 -4.242 1.00 93.19 124 ARG A N 1
ATOM 1001 C CA . ARG A 1 124 ? 18.644 -5.208 -3.897 1.00 93.19 124 ARG A CA 1
ATOM 1002 C C . ARG A 1 124 ? 18.565 -3.705 -3.592 1.00 93.19 124 ARG A C 1
ATOM 1004 O O . ARG A 1 124 ? 19.395 -3.196 -2.851 1.00 93.19 124 ARG A O 1
ATOM 1011 N N . VAL A 1 125 ? 17.600 -3.016 -4.194 1.00 92.62 125 VAL A N 1
ATOM 1012 C CA . VAL A 1 125 ? 17.253 -1.619 -3.933 1.00 92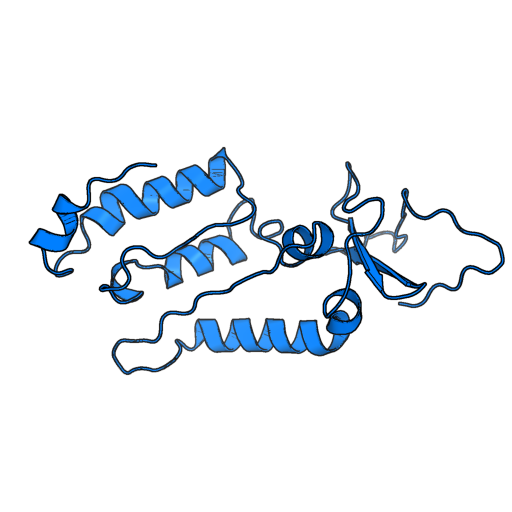.62 125 VAL A CA 1
ATOM 1013 C C . VAL A 1 125 ? 15.776 -1.633 -3.592 1.00 92.62 125 VAL A C 1
ATOM 1015 O O . VAL A 1 125 ? 15.005 -2.111 -4.409 1.00 92.62 125 VAL A O 1
ATOM 1018 N N . GLN A 1 126 ? 15.382 -1.180 -2.406 1.00 89.25 126 GLN A N 1
ATOM 1019 C CA . GLN A 1 126 ? 13.989 -1.271 -1.946 1.00 89.25 126 GLN A CA 1
ATOM 1020 C C . GLN A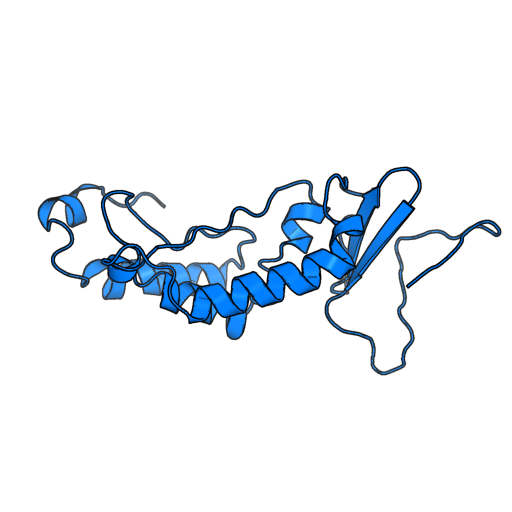 1 126 ? 13.158 -0.052 -2.359 1.00 89.25 126 GLN A C 1
ATOM 1022 O O . GLN A 1 126 ? 11.951 -0.170 -2.554 1.00 89.25 126 GLN A O 1
ATOM 1027 N N . LYS A 1 127 ? 13.806 1.108 -2.512 1.00 88.94 127 LYS A N 1
ATOM 1028 C CA . LYS A 1 127 ? 13.179 2.388 -2.849 1.00 88.94 127 LYS A CA 1
ATOM 1029 C C . LYS A 1 127 ? 14.178 3.294 -3.561 1.00 88.94 127 LYS A C 1
ATOM 1031 O O . LYS A 1 127 ? 15.369 3.248 -3.255 1.00 88.94 127 LYS A O 1
ATOM 1036 N N . GLU A 1 128 ? 13.706 4.114 -4.490 1.00 88.00 128 GLU A N 1
ATOM 1037 C CA . GLU A 1 128 ? 14.537 5.155 -5.104 1.00 88.00 128 GLU A CA 1
ATOM 1038 C C . GLU A 1 128 ? 14.606 6.411 -4.225 1.00 88.00 128 GLU A C 1
ATOM 1040 O O . GLU A 1 128 ? 13.639 6.788 -3.570 1.00 88.00 128 GLU A O 1
ATOM 1045 N N . ASN A 1 129 ? 15.760 7.082 -4.200 1.00 75.62 129 ASN A N 1
ATOM 1046 C CA . ASN A 1 129 ? 16.008 8.191 -3.266 1.00 75.62 129 ASN A CA 1
ATOM 1047 C C . ASN A 1 129 ? 15.202 9.463 -3.583 1.00 75.62 129 ASN A C 1
ATOM 1049 O O . ASN A 1 129 ? 14.965 10.283 -2.699 1.00 75.62 129 ASN A O 1
ATOM 1053 N N . SER A 1 130 ? 14.838 9.660 -4.849 1.00 72.38 130 SER A N 1
ATOM 1054 C CA . SER A 1 130 ? 14.243 10.892 -5.383 1.00 72.38 130 SER A CA 1
ATOM 1055 C C . SER A 1 130 ? 12.786 10.721 -5.824 1.00 72.38 130 SER A C 1
ATOM 1057 O O . SER A 1 130 ? 12.163 11.693 -6.252 1.00 72.38 130 SER A O 1
ATOM 1059 N N . THR A 1 131 ? 12.228 9.509 -5.729 1.00 74.12 131 THR A N 1
ATOM 1060 C CA . THR A 1 131 ? 10.888 9.178 -6.228 1.00 74.12 131 THR A CA 1
ATOM 1061 C C . THR A 1 131 ? 10.118 8.284 -5.249 1.00 74.12 131 THR A C 1
ATOM 1063 O O . THR A 1 131 ? 10.675 7.701 -4.322 1.00 74.12 131 THR A O 1
ATOM 1066 N N . ASN A 1 132 ? 8.802 8.172 -5.452 1.00 79.81 132 ASN A N 1
ATOM 1067 C CA . ASN A 1 132 ? 7.935 7.242 -4.720 1.00 79.81 132 ASN A CA 1
ATOM 1068 C C . ASN A 1 132 ? 7.795 5.936 -5.513 1.00 79.81 132 ASN A C 1
ATOM 1070 O O . ASN A 1 132 ? 6.697 5.581 -5.949 1.00 79.81 132 ASN A O 1
ATOM 1074 N N . ILE A 1 133 ? 8.936 5.291 -5.769 1.00 88.56 133 ILE A N 1
ATOM 1075 C CA . ILE A 1 133 ? 9.031 4.009 -6.468 1.00 88.56 133 ILE A CA 1
ATOM 1076 C C . ILE A 1 133 ? 9.675 2.998 -5.527 1.00 88.56 133 ILE A C 1
ATOM 1078 O O . ILE A 1 133 ? 10.776 3.215 -5.018 1.00 88.56 133 ILE A O 1
ATOM 1082 N N . TRP A 1 134 ? 8.974 1.891 -5.325 1.00 90.81 134 TRP A N 1
ATOM 1083 C CA . TRP A 1 134 ? 9.376 0.774 -4.486 1.00 90.81 134 TRP A CA 1
ATOM 1084 C C . TRP A 1 134 ? 9.643 -0.461 -5.324 1.00 90.81 134 TRP A C 1
ATOM 1086 O O . TRP A 1 134 ? 9.015 -0.649 -6.367 1.00 90.81 134 TRP A O 1
ATOM 1096 N N . TYR A 1 135 ? 10.524 -1.329 -4.837 1.00 93.81 135 TYR A N 1
ATOM 1097 C CA . TYR A 1 135 ? 10.828 -2.576 -5.517 1.00 93.81 135 TYR A CA 1
ATOM 1098 C C . TYR A 1 135 ? 10.687 -3.792 -4.618 1.00 93.81 135 TYR A C 1
ATOM 1100 O O . TYR A 1 135 ? 11.231 -3.868 -3.514 1.00 93.81 135 TYR A O 1
ATOM 1108 N N . THR A 1 136 ? 10.060 -4.810 -5.188 1.00 94.31 136 THR A N 1
ATOM 1109 C CA . THR A 1 136 ? 10.002 -6.158 -4.636 1.00 94.31 136 THR A CA 1
ATOM 1110 C C . THR A 1 136 ? 10.481 -7.153 -5.687 1.00 94.31 136 THR A C 1
ATOM 1112 O O . THR A 1 136 ? 10.611 -6.844 -6.875 1.00 94.31 136 THR A O 1
ATOM 1115 N N . SER A 1 137 ? 10.797 -8.369 -5.258 1.00 95.12 137 SER A N 1
ATOM 1116 C CA . SER A 1 137 ? 11.220 -9.437 -6.159 1.00 95.12 137 SER A CA 1
ATOM 1117 C C . SER A 1 137 ? 10.512 -10.744 -5.850 1.00 95.12 137 SER A C 1
ATOM 1119 O O . SER A 1 137 ? 10.248 -11.068 -4.691 1.00 95.12 137 SER A O 1
ATOM 1121 N N . LYS A 1 138 ? 10.210 -11.513 -6.896 1.00 94.81 138 LYS A N 1
ATOM 1122 C CA . LYS A 1 138 ? 9.612 -12.843 -6.779 1.00 94.81 138 LYS A CA 1
ATOM 1123 C C . LYS A 1 138 ? 10.143 -13.735 -7.891 1.00 94.81 138 LYS A C 1
ATOM 1125 O O . LYS A 1 138 ? 9.964 -13.453 -9.072 1.00 94.81 138 LYS A O 1
ATOM 1130 N N . GLY A 1 139 ? 10.827 -14.812 -7.509 1.00 91.19 139 GLY A N 1
ATOM 1131 C CA . GLY A 1 139 ? 11.547 -15.646 -8.471 1.00 91.19 139 GLY A CA 1
ATOM 1132 C C . GLY A 1 139 ? 12.605 -14.831 -9.222 1.00 91.19 139 GLY A C 1
ATOM 1133 O O . GLY A 1 139 ? 13.471 -14.221 -8.598 1.00 91.19 139 GLY A O 1
ATOM 1134 N N . SER A 1 140 ? 12.525 -14.819 -10.552 1.00 90.44 140 SER A N 1
ATOM 1135 C CA . SER A 1 140 ? 13.385 -14.015 -11.433 1.00 90.44 140 SER A CA 1
ATOM 1136 C C . SER A 1 140 ? 12.813 -12.631 -11.763 1.00 90.44 140 SER A C 1
ATOM 1138 O O . SER A 1 140 ? 13.474 -11.856 -12.452 1.00 90.44 140 SER A O 1
ATOM 1140 N N . SER A 1 141 ? 11.593 -12.331 -11.314 1.00 93.12 141 SER A N 1
ATOM 1141 C CA . SER A 1 141 ? 10.889 -11.089 -11.625 1.00 93.12 141 SER A CA 1
ATOM 1142 C C . SER A 1 141 ? 11.172 -10.013 -10.580 1.00 93.12 141 SER A C 1
ATOM 1144 O O . SER A 1 141 ? 11.288 -10.292 -9.382 1.00 93.12 141 SER A O 1
ATOM 1146 N N . VAL A 1 142 ? 11.255 -8.770 -11.049 1.00 94.38 142 VAL A N 1
ATOM 1147 C CA . VAL A 1 142 ? 11.353 -7.564 -10.222 1.00 94.38 142 VAL A CA 1
ATOM 1148 C C . VAL A 1 142 ? 10.126 -6.720 -10.515 1.00 94.38 142 VAL A C 1
ATOM 1150 O O . VAL A 1 142 ? 9.834 -6.456 -11.679 1.00 94.38 142 VAL A O 1
ATOM 1153 N N . TYR A 1 143 ? 9.430 -6.298 -9.469 1.00 93.56 143 TYR A N 1
ATOM 1154 C CA . TYR A 1 143 ? 8.242 -5.462 -9.575 1.00 93.56 143 TYR A CA 1
ATOM 1155 C C . TYR A 1 143 ? 8.606 -4.061 -9.116 1.00 93.56 143 TYR A C 1
ATOM 1157 O O . TYR A 1 143 ? 9.239 -3.899 -8.074 1.00 93.56 143 TYR A O 1
ATOM 1165 N N . ALA A 1 144 ? 8.215 -3.064 -9.903 1.00 92.06 144 ALA A N 1
ATOM 1166 C CA . ALA A 1 144 ? 8.299 -1.661 -9.537 1.00 92.06 144 ALA A CA 1
ATOM 1167 C C . ALA A 1 144 ? 6.887 -1.181 -9.200 1.00 92.06 144 ALA A C 1
ATOM 1169 O O . ALA A 1 144 ? 5.987 -1.289 -10.031 1.00 92.06 144 ALA A O 1
ATOM 1170 N N . VAL A 1 145 ? 6.690 -0.660 -7.995 1.00 88.25 145 VAL A N 1
ATOM 1171 C CA . VAL A 1 145 ? 5.402 -0.127 -7.546 1.00 88.25 145 VAL A CA 1
ATOM 1172 C C . VAL A 1 145 ? 5.535 1.371 -7.355 1.00 88.25 145 VAL A C 1
ATOM 1174 O O . VAL A 1 145 ? 6.481 1.840 -6.729 1.00 88.25 145 VAL A O 1
ATOM 1177 N N . PHE A 1 146 ? 4.580 2.125 -7.883 1.00 85.44 146 PHE A N 1
ATOM 1178 C CA . PHE A 1 146 ? 4.530 3.578 -7.795 1.00 85.44 146 PHE A CA 1
ATOM 1179 C C . PHE A 1 146 ? 3.090 4.015 -7.515 1.00 85.44 146 PHE A C 1
ATOM 1181 O O . PHE A 1 146 ? 2.135 3.383 -7.959 1.00 85.44 146 PHE A O 1
ATOM 1188 N N . ILE A 1 147 ? 2.925 5.107 -6.769 1.00 73.81 147 ILE A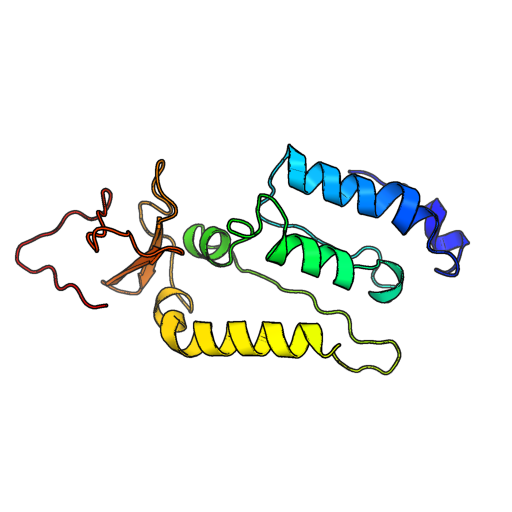 N 1
ATOM 1189 C CA . ILE A 1 147 ? 1.592 5.595 -6.361 1.00 73.81 147 ILE A CA 1
ATOM 1190 C C . ILE A 1 147 ? 1.000 6.547 -7.405 1.00 73.81 147 ILE A C 1
ATOM 1192 O O . ILE A 1 147 ? -0.214 6.640 -7.567 1.00 73.81 147 ILE A O 1
ATOM 1196 N N . LYS A 1 148 ? 1.858 7.271 -8.129 1.00 76.81 148 LYS A N 1
ATOM 1197 C CA . LYS A 1 148 ? 1.439 8.293 -9.084 1.00 76.81 148 LYS A CA 1
ATOM 1198 C C . LYS A 1 148 ? 2.051 8.021 -10.445 1.00 76.81 148 LYS A C 1
ATOM 1200 O O . LYS A 1 148 ? 3.272 7.991 -10.579 1.00 76.81 148 LYS A O 1
ATOM 1205 N N . TRP A 1 149 ? 1.191 7.875 -11.448 1.00 80.69 149 TRP A N 1
ATOM 1206 C CA . TRP A 1 149 ? 1.635 7.808 -12.832 1.00 80.69 149 TRP A CA 1
ATOM 1207 C C . TRP A 1 149 ? 2.189 9.175 -13.275 1.00 80.69 149 TRP A C 1
ATOM 1209 O O . TRP A 1 149 ? 1.579 10.209 -12.965 1.00 80.69 149 TRP A O 1
ATOM 1219 N N . PRO A 1 150 ? 3.345 9.219 -13.957 1.00 85.12 150 PRO A N 1
ATOM 1220 C CA . PRO A 1 150 ? 3.949 10.471 -14.393 1.00 85.12 150 PRO A CA 1
ATOM 1221 C C . PRO A 1 150 ? 3.119 11.133 -15.504 1.00 85.12 150 PRO A C 1
ATOM 1223 O O . PRO A 1 150 ? 2.567 10.471 -16.381 1.00 85.12 150 PRO A O 1
ATOM 1226 N N . THR A 1 151 ? 3.019 12.465 -15.474 1.00 87.50 151 THR A N 1
ATOM 1227 C CA . THR A 1 151 ? 2.159 13.240 -16.392 1.00 87.50 151 THR A CA 1
ATOM 1228 C C . THR A 1 151 ? 2.636 13.223 -17.839 1.00 87.50 151 THR A C 1
ATOM 1230 O O . THR A 1 151 ? 1.842 13.434 -18.749 1.00 87.50 151 THR A O 1
ATOM 1233 N N . ASP A 1 152 ? 3.928 12.992 -18.054 1.00 90.25 152 ASP A N 1
ATOM 1234 C CA . ASP A 1 152 ? 4.529 12.822 -19.376 1.00 90.25 152 ASP A CA 1
ATOM 1235 C C . ASP A 1 152 ? 4.399 11.381 -19.902 1.00 90.25 152 ASP A C 1
ATOM 1237 O O . ASP A 1 152 ? 4.863 11.094 -21.002 1.00 90.25 152 ASP A O 1
ATOM 1241 N N . ASN A 1 153 ? 3.741 10.486 -19.150 1.00 87.56 153 ASN A N 1
ATOM 1242 C CA . ASN A 1 153 ? 3.605 9.055 -19.428 1.00 87.56 153 ASN A CA 1
ATOM 1243 C C . ASN A 1 153 ? 4.938 8.298 -19.539 1.00 87.56 153 ASN A C 1
ATOM 1245 O O . ASN A 1 153 ? 4.974 7.197 -20.090 1.00 87.56 153 ASN A O 1
ATOM 1249 N N . ILE A 1 154 ? 6.032 8.853 -19.008 1.00 88.31 154 ILE A N 1
ATOM 1250 C CA . ILE A 1 154 ? 7.346 8.212 -19.023 1.00 88.31 154 ILE A CA 1
ATOM 1251 C C . ILE A 1 154 ? 7.746 7.874 -17.588 1.00 88.31 154 ILE A C 1
ATOM 1253 O O . ILE A 1 154 ? 8.226 8.719 -16.834 1.00 88.31 154 ILE A O 1
ATOM 1257 N N . LEU A 1 155 ? 7.598 6.601 -17.216 1.00 87.12 155 LEU A N 1
ATOM 1258 C CA . LEU A 1 155 ? 8.132 6.092 -15.955 1.00 87.12 155 LEU A CA 1
ATOM 1259 C C . LEU A 1 155 ? 9.624 5.782 -16.114 1.00 87.12 155 LEU A C 1
ATOM 1261 O O . LEU A 1 155 ? 10.008 4.867 -16.843 1.00 87.12 155 LEU A O 1
ATOM 1265 N N . LYS A 1 156 ? 10.471 6.552 -15.429 1.00 88.25 156 LYS A N 1
ATOM 1266 C CA . LYS A 1 156 ? 11.919 6.325 -15.384 1.00 88.25 156 LYS A CA 1
ATOM 1267 C C . LYS A 1 156 ? 12.264 5.527 -14.133 1.00 88.25 156 LYS A C 1
ATOM 1269 O O . LYS A 1 156 ? 11.891 5.930 -13.039 1.00 88.25 156 LYS A O 1
ATOM 1274 N N . LEU A 1 157 ? 12.970 4.414 -14.323 1.00 90.31 157 LEU A N 1
ATOM 1275 C CA . LEU A 1 157 ? 13.478 3.556 -13.256 1.00 90.31 157 LEU A CA 1
ATOM 1276 C C . LEU A 1 157 ? 15.007 3.630 -13.281 1.00 90.31 157 LEU A C 1
ATOM 1278 O O . LEU A 1 157 ? 15.621 3.278 -14.289 1.00 90.31 157 LEU A O 1
ATOM 1282 N N . GLU A 1 158 ? 15.626 4.098 -12.204 1.00 90.12 158 GLU A N 1
ATOM 1283 C CA . GLU A 1 158 ? 17.079 4.297 -12.126 1.00 90.12 158 GLU A CA 1
ATOM 1284 C C . GLU A 1 158 ? 17.813 3.012 -11.714 1.00 90.12 158 GLU A C 1
ATOM 1286 O O . GLU A 1 158 ? 18.963 2.770 -12.088 1.00 90.12 158 GLU A O 1
ATOM 1291 N N . SER A 1 159 ? 17.141 2.167 -10.932 1.00 90.88 159 SER A N 1
ATOM 1292 C CA . SER A 1 159 ? 17.753 1.011 -10.263 1.00 90.88 159 SER A CA 1
ATOM 1293 C C . SER A 1 159 ? 17.839 -0.275 -11.112 1.00 90.88 159 SER A C 1
ATOM 1295 O O . SER A 1 159 ? 18.824 -1.028 -10.987 1.00 90.88 159 SER A O 1
ATOM 1297 N N . PRO A 1 160 ? 16.843 -0.612 -11.956 1.00 90.25 160 PRO A N 1
ATOM 1298 C CA . PRO A 1 160 ? 16.920 -1.747 -12.869 1.00 90.25 160 PRO A CA 1
ATOM 1299 C C . PRO A 1 160 ? 17.942 -1.518 -13.980 1.00 90.25 160 PRO A C 1
ATOM 1301 O O . PRO A 1 160 ? 17.943 -0.503 -14.664 1.00 90.25 160 PRO A O 1
ATOM 1304 N N . ARG A 1 161 ? 18.809 -2.513 -14.182 1.00 88.25 161 ARG A N 1
ATOM 1305 C CA . ARG A 1 161 ? 19.721 -2.568 -15.326 1.00 88.25 161 ARG A CA 1
ATOM 1306 C C . ARG A 1 161 ? 19.119 -3.537 -16.326 1.00 88.25 161 ARG A C 1
ATOM 1308 O O . ARG A 1 161 ? 19.011 -4.721 -16.011 1.00 88.25 161 ARG A O 1
ATOM 1315 N N . SER A 1 162 ? 18.696 -3.031 -17.475 1.00 85.88 162 SER A N 1
ATOM 1316 C CA . SER A 1 162 ? 18.144 -3.861 -18.539 1.00 85.88 162 SER A CA 1
ATOM 1317 C C . SER A 1 162 ? 19.250 -4.568 -19.323 1.00 85.88 162 SER A C 1
ATOM 1319 O O . SER A 1 162 ? 20.367 -4.073 -19.482 1.00 85.88 162 SER A O 1
ATOM 1321 N N . SER A 1 163 ? 18.916 -5.755 -19.809 1.00 86.75 163 SER A N 1
ATO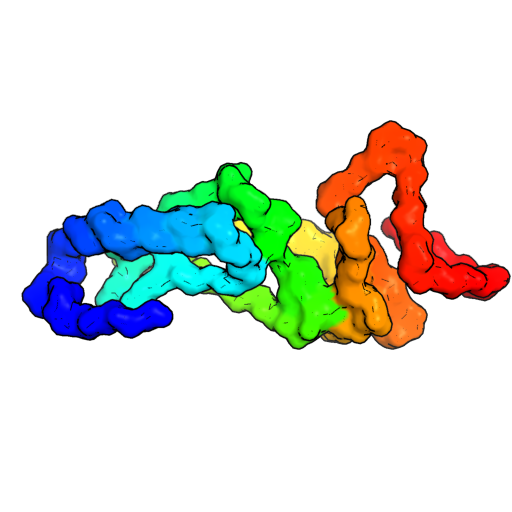M 1322 C CA . SER A 1 163 ? 19.643 -6.514 -20.825 1.00 86.75 163 SER A CA 1
ATOM 1323 C C . SER A 1 163 ? 18.738 -6.704 -22.053 1.00 86.75 163 SER A C 1
ATOM 1325 O O . SER A 1 163 ? 17.527 -6.493 -21.944 1.00 86.75 163 SER A O 1
ATOM 1327 N N . PRO A 1 164 ? 19.269 -7.140 -23.210 1.00 86.81 164 PRO A N 1
ATOM 1328 C CA . PRO A 1 164 ? 18.451 -7.430 -24.393 1.00 86.81 164 PRO A CA 1
ATOM 1329 C C . PRO A 1 164 ? 17.320 -8.447 -24.155 1.00 86.81 164 PRO A C 1
ATOM 1331 O O . PRO A 1 164 ? 16.302 -8.395 -24.836 1.00 86.81 164 PRO A O 1
ATOM 1334 N N . ASP A 1 165 ? 17.466 -9.329 -23.161 1.00 87.19 165 ASP A N 1
ATOM 1335 C CA . ASP A 1 165 ? 16.466 -10.343 -22.795 1.00 87.19 165 ASP A CA 1
ATOM 1336 C C . ASP A 1 165 ? 15.409 -9.834 -21.798 1.00 87.19 165 ASP A C 1
ATOM 1338 O O . ASP A 1 165 ? 14.512 -10.578 -21.391 1.00 87.19 165 ASP A O 1
ATOM 1342 N N . THR A 1 166 ? 15.515 -8.577 -21.354 1.00 86.75 166 THR A N 1
ATOM 1343 C CA . THR A 1 166 ? 14.593 -8.001 -20.371 1.00 86.75 166 THR A CA 1
ATOM 1344 C C . THR A 1 166 ? 13.209 -7.825 -20.981 1.00 86.75 166 THR A C 1
ATOM 1346 O O . THR A 1 166 ? 13.027 -7.086 -21.946 1.00 86.75 166 THR A O 1
ATOM 1349 N N . LYS A 1 167 ? 12.214 -8.477 -20.377 1.00 88.19 167 LYS A N 1
ATOM 1350 C CA . LYS A 1 167 ? 10.800 -8.313 -20.721 1.00 88.19 167 LYS A CA 1
ATOM 1351 C C . LYS A 1 167 ? 10.140 -7.384 -19.712 1.00 88.19 167 LYS A C 1
ATOM 1353 O O . LYS A 1 167 ? 10.319 -7.563 -18.511 1.00 88.19 167 LYS A O 1
ATOM 1358 N N . VAL A 1 168 ? 9.381 -6.413 -20.212 1.00 86.50 168 VAL A N 1
ATOM 1359 C CA . VAL A 1 168 ? 8.611 -5.469 -19.396 1.00 86.50 168 VAL A CA 1
ATOM 1360 C C . VAL A 1 168 ? 7.130 -5.722 -19.643 1.00 86.50 168 VAL A C 1
ATOM 1362 O O . VAL A 1 168 ? 6.692 -5.763 -20.792 1.00 86.50 168 VAL A O 1
ATOM 1365 N N . SER A 1 169 ? 6.377 -5.896 -18.563 1.00 84.25 169 SER A N 1
ATOM 1366 C CA . SER A 1 169 ? 4.919 -6.009 -18.553 1.00 84.25 169 SER A CA 1
ATOM 1367 C C . SER A 1 169 ? 4.358 -5.058 -17.503 1.00 84.25 169 SER A C 1
ATOM 1369 O O . SER A 1 169 ? 4.984 -4.877 -16.457 1.00 84.25 169 SER A O 1
ATOM 1371 N N . ALA A 1 170 ? 3.209 -4.459 -17.806 1.00 70.00 170 ALA A N 1
ATOM 1372 C CA . ALA A 1 170 ? 2.446 -3.595 -16.912 1.00 70.00 170 ALA A CA 1
ATOM 1373 C C . ALA A 1 170 ? 1.107 -4.252 -16.577 1.00 70.00 170 ALA A C 1
ATOM 1375 O O . ALA A 1 170 ? 0.601 -4.993 -17.455 1.00 70.00 170 ALA A O 1
#

InterPro domains:
  IPR000933 Glycoside hydrolase, family 29 [PTHR10030] (73-162)
  IPR000933 Glycoside hydrolase, family 29 [SM00812] (1-160)
  IPR013780 Glycosyl hydrolase, all-beta [G3DSA:2.60.40.1180] (123-170)
  IPR016286 Alpha-L-fucosidase, metazoa-type [PR00741] (29-45)
  IPR016286 Alpha-L-fucosidase, metazoa-type [PR00741] (57-78)
  IPR017853 Glycoside hydrolase superfamily [SSF51445] (15-118)
  IPR031919 Alpha-L-fucosidase, C-terminal [PF16757] (129-165)
  IPR057739 Glycoside hydrolase family 29, N-terminal [PF01120] (72-115)

Sequence (170 aa):
MIIPLTIWLSNHFKTQKFVVEKTLPELYDLVTRYKPDIIWSDGDWEAPDTYWNSTGFLAWLYNDSPVKDTVNLMDAVSFGGNLLLNIGPTKEGTIPVIFQERLEAMGQWLNVNGEAIYASKPWRVQKENSTNIWYTSKGSSVYAVFIKWPTDNILKLESPRSSPDTKVSA

Foldseek 3Di:
DDDPPPPCVVCLLPDLCCLVVPVLVVQLCCCQPVVDLDDDQDDDPSDFCVSNVSVVSVCCCCPPGPCVLPVDLLVQQLQPHGDDDDFGADPVRHGPPVVVVVVVVVVVVCVVCVVQGPPWHHDPDQQDPPFQWGWTDDDPDIDIDHDDQDPVNDDDDPPDDDDPPDDDDD